Protein AF-Q8IXQ4-3-F1 (afdb_monomer_lite)

Sequence (170 aa):
MKEKLTKGDDDSSKPIVRESWMTELPPEMKDFGLGPRTFKRRADDTSGDRSIWTDTPADRERKAKETQEARKSSSKKDEEHILSGRDKRLAEQVSSYNESKRSESLMDIHHKKLKSKAAEDKNKPQERIPFDRDKDLKVNRFDEAQKKALIKKSRELNTRFSHGKGNMFL

Secondary structure (DSSP, 8-state):
---SS------TTS--PPPHHHHS--GGGTT--SS--PPPSS--TTS--GGGGT--HHHHHHHHHHHHHHHHHHTT--------HHHHHHHHHHHHHHHHHSPPPHHHHHHHHHHHHHHHHHTS----PPP-HHHHS-TTPPPHHHHHHHHHHHHTHHHHTS--TT----

Structure (mmCIF, N/CA/C/O backbone):
data_AF-Q8IXQ4-3-F1
#
_entry.id   AF-Q8IXQ4-3-F1
#
loop_
_atom_site.group_P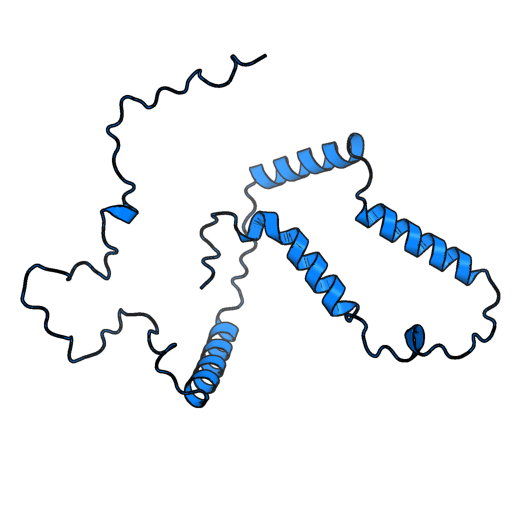DB
_atom_site.id
_atom_site.type_symbol
_atom_site.label_atom_id
_atom_site.label_alt_id
_atom_site.label_comp_id
_atom_site.label_asym_id
_atom_site.label_entity_id
_atom_site.label_seq_id
_atom_site.pdbx_PDB_ins_code
_atom_site.Cartn_x
_atom_site.Cartn_y
_atom_site.Cartn_z
_atom_site.occupancy
_atom_site.B_iso_or_equiv
_atom_site.auth_seq_id
_atom_site.auth_comp_id
_atom_site.auth_asym_id
_atom_site.auth_atom_id
_atom_site.pdbx_PDB_model_num
ATOM 1 N N . MET A 1 1 ? 14.144 -4.522 35.975 1.00 48.09 1 MET A N 1
ATOM 2 C CA . MET A 1 1 ? 12.809 -3.989 35.620 1.00 48.09 1 MET A CA 1
ATOM 3 C C . MET A 1 1 ? 11.971 -5.120 35.021 1.00 48.09 1 MET A C 1
ATOM 5 O O . MET A 1 1 ? 12.116 -5.390 33.839 1.00 48.09 1 MET A O 1
ATOM 9 N N . LYS A 1 2 ? 11.195 -5.865 35.820 1.00 54.06 2 LYS A N 1
ATOM 10 C CA . LYS A 1 2 ? 10.474 -7.069 35.343 1.00 54.06 2 LYS A CA 1
ATOM 11 C C . LYS A 1 2 ? 9.071 -7.242 35.950 1.00 54.06 2 LYS A C 1
ATOM 13 O O . LYS A 1 2 ? 8.531 -8.334 35.907 1.00 54.06 2 LYS A O 1
ATOM 18 N N . GLU A 1 3 ? 8.471 -6.179 36.493 1.00 55.91 3 GLU A N 1
ATOM 19 C CA . GLU A 1 3 ? 7.250 -6.296 37.317 1.00 55.91 3 GLU A CA 1
ATOM 20 C C . GLU A 1 3 ? 6.067 -5.420 36.873 1.00 55.91 3 GLU A C 1
ATOM 22 O O . GLU A 1 3 ? 5.281 -4.958 37.696 1.00 55.91 3 GLU A O 1
ATOM 27 N N . LYS A 1 4 ? 5.897 -5.175 35.568 1.00 55.53 4 LYS A N 1
ATOM 28 C CA . LYS A 1 4 ? 4.716 -4.447 35.054 1.00 55.53 4 LYS A CA 1
ATOM 29 C C . LYS A 1 4 ? 3.970 -5.181 33.934 1.00 55.53 4 LYS A C 1
ATOM 31 O O . LYS A 1 4 ? 3.467 -4.538 33.023 1.00 55.53 4 LYS A O 1
ATOM 36 N N . LEU A 1 5 ? 3.895 -6.513 33.987 1.00 58.31 5 LEU A N 1
ATOM 37 C CA . LEU A 1 5 ? 3.140 -7.303 33.000 1.00 58.31 5 LEU A CA 1
ATOM 38 C C . LEU A 1 5 ? 2.277 -8.421 33.608 1.00 58.31 5 LEU A C 1
ATOM 40 O O . LEU A 1 5 ? 2.045 -9.426 32.959 1.00 58.31 5 LEU A O 1
ATOM 44 N N . THR A 1 6 ? 1.775 -8.277 34.836 1.00 57.72 6 THR A N 1
ATOM 45 C CA . THR A 1 6 ? 0.794 -9.237 35.393 1.00 57.72 6 THR A CA 1
ATOM 46 C C . THR A 1 6 ? -0.167 -8.567 36.382 1.00 57.72 6 THR A C 1
ATOM 48 O O . THR A 1 6 ? -0.284 -8.988 37.528 1.00 57.72 6 THR A O 1
ATOM 51 N N . LYS A 1 7 ? -0.809 -7.468 35.980 1.00 45.56 7 LYS A N 1
ATOM 52 C CA . LYS A 1 7 ? -1.980 -6.874 36.656 1.00 45.56 7 LYS A CA 1
ATOM 53 C C . LYS A 1 7 ? -2.758 -6.161 35.551 1.00 45.56 7 LYS A C 1
ATOM 55 O O . LYS A 1 7 ? -2.215 -5.229 34.977 1.00 45.56 7 LYS A O 1
ATOM 60 N N . GLY A 1 8 ? -3.935 -6.550 35.105 1.00 43.34 8 GLY A N 1
ATOM 61 C CA . GLY A 1 8 ? -4.968 -7.416 35.640 1.00 43.34 8 GLY A CA 1
ATOM 62 C C . GLY A 1 8 ? -6.231 -6.825 35.032 1.00 43.34 8 GLY A C 1
ATOM 63 O O . GLY A 1 8 ? -6.574 -5.699 35.374 1.00 43.34 8 GLY A O 1
ATOM 64 N N . ASP A 1 9 ? -6.832 -7.519 34.074 1.00 48.97 9 ASP A N 1
ATOM 65 C CA . ASP A 1 9 ? -8.239 -7.305 33.768 1.00 48.97 9 ASP A CA 1
ATOM 66 C C . ASP A 1 9 ? -8.905 -8.660 33.960 1.00 48.97 9 ASP A C 1
ATOM 68 O O . ASP A 1 9 ? -8.564 -9.670 33.341 1.00 48.97 9 ASP A O 1
ATOM 72 N N . ASP A 1 10 ? -9.709 -8.667 35.004 1.00 48.34 10 ASP A N 1
ATOM 73 C CA . ASP A 1 10 ? -10.175 -9.799 35.771 1.00 48.34 10 ASP A CA 1
ATOM 74 C C . ASP A 1 10 ? -11.455 -10.350 35.136 1.00 48.34 10 ASP A C 1
ATOM 76 O O . ASP A 1 10 ? -12.542 -10.241 35.693 1.00 48.34 10 ASP A O 1
ATOM 80 N N . ASP A 1 11 ? -11.345 -10.929 33.935 1.00 56.25 11 ASP A N 1
ATOM 81 C CA . ASP A 1 11 ? -12.462 -11.659 33.305 1.00 56.25 11 ASP A CA 1
ATOM 82 C C . ASP A 1 11 ? -12.472 -13.147 33.720 1.00 56.25 11 ASP A C 1
ATOM 84 O O . ASP A 1 11 ? -12.929 -14.029 32.994 1.00 56.25 11 ASP A O 1
ATOM 88 N N . SER A 1 12 ? -11.946 -13.434 34.920 1.00 55.47 12 SER A N 1
ATOM 89 C CA . SER A 1 12 ? -11.790 -14.775 35.500 1.00 55.47 12 SER A CA 1
ATOM 90 C C . SER A 1 12 ? -13.104 -15.409 35.983 1.00 55.47 12 SER A C 1
ATOM 92 O O . SER A 1 12 ? -13.124 -16.583 36.352 1.00 55.47 12 SER A O 1
ATOM 94 N N . SER A 1 13 ? -14.219 -14.668 35.960 1.00 59.91 13 SER A N 1
ATOM 95 C CA . SER A 1 13 ? -15.532 -15.159 36.411 1.00 59.91 13 SER A CA 1
ATOM 96 C C . SER A 1 13 ? -16.385 -15.790 35.308 1.00 59.91 13 SER A C 1
ATOM 98 O O . SER A 1 13 ? -17.423 -16.388 35.600 1.00 59.91 13 SER A O 1
ATOM 100 N N . LYS A 1 14 ? -15.963 -15.709 34.042 1.00 65.62 14 LYS A N 1
ATOM 101 C CA . LYS A 1 14 ? -16.644 -16.405 32.949 1.00 65.62 14 LYS A CA 1
ATOM 102 C C . LYS A 1 14 ? -16.011 -17.787 32.803 1.00 65.62 14 LYS A C 1
ATOM 104 O O . LYS A 1 14 ? -14.791 -17.865 32.645 1.00 65.62 14 LYS A O 1
ATOM 109 N N . PRO A 1 15 ? -16.785 -18.889 32.848 1.00 72.81 15 PRO A N 1
ATOM 110 C CA . PRO A 1 15 ? -16.233 -20.188 32.490 1.00 72.81 15 PRO A CA 1
ATOM 111 C C . PRO A 1 15 ? -15.565 -20.075 31.116 1.00 72.81 15 PRO A C 1
ATOM 113 O O . PRO A 1 15 ? -16.027 -19.306 30.272 1.00 72.81 15 PRO A O 1
ATOM 116 N N . ILE A 1 16 ? -14.476 -20.818 30.902 1.00 77.88 16 ILE A N 1
ATOM 117 C CA . ILE A 1 16 ? -13.778 -20.895 29.612 1.00 77.88 16 ILE A CA 1
ATOM 118 C C . ILE A 1 16 ? -14.743 -21.547 28.613 1.00 77.88 16 ILE A C 1
ATOM 120 O O . ILE A 1 16 ? -14.749 -22.760 28.403 1.00 77.88 16 ILE A O 1
ATOM 124 N N . VAL A 1 17 ? -15.636 -20.738 28.056 1.00 82.88 17 VAL A N 1
ATOM 125 C CA . VAL A 1 17 ? -16.586 -21.125 27.026 1.00 82.88 17 VAL A CA 1
ATOM 126 C C . VAL A 1 17 ? -15.852 -20.973 25.710 1.00 82.88 17 VAL A C 1
ATOM 128 O O . VAL A 1 17 ? -15.296 -19.918 25.405 1.00 82.88 17 VAL A O 1
ATOM 131 N N . ARG A 1 18 ? -15.808 -22.063 24.945 1.00 87.31 18 ARG A N 1
ATOM 132 C CA . ARG A 1 18 ? -15.264 -22.023 23.591 1.00 87.31 18 ARG A CA 1
ATOM 133 C C . ARG A 1 18 ? -16.118 -21.097 22.743 1.00 87.31 18 ARG A C 1
ATOM 135 O O . ARG A 1 18 ? -17.336 -21.055 22.897 1.00 87.31 18 ARG A O 1
ATOM 142 N N . GLU A 1 19 ? -15.463 -20.366 21.855 1.00 87.69 19 GLU A N 1
ATOM 143 C CA . GLU A 1 19 ? -16.145 -19.484 20.920 1.00 87.69 19 GLU A CA 1
ATOM 144 C C . GLU A 1 19 ? -17.199 -20.272 20.126 1.00 87.69 19 GLU A C 1
ATOM 146 O O . GLU A 1 19 ? -16.974 -21.429 19.760 1.00 87.69 19 GLU A O 1
ATOM 151 N N . SER A 1 20 ? -18.352 -19.652 19.863 1.00 86.56 20 SER A N 1
ATOM 152 C CA . SER A 1 20 ? -19.505 -20.325 19.250 1.00 86.56 20 SER A CA 1
ATOM 153 C C . SER A 1 20 ? -19.191 -20.944 17.890 1.00 86.56 20 SER A C 1
ATOM 155 O O . SER A 1 20 ? -19.754 -21.975 17.557 1.00 86.56 20 SER A O 1
ATOM 157 N N . TRP A 1 21 ? -18.239 -20.404 17.125 1.00 88.88 21 TRP A N 1
ATOM 158 C CA . TRP A 1 21 ? -17.816 -20.997 15.849 1.00 88.88 21 TRP A CA 1
ATOM 159 C C . TRP A 1 21 ? -17.118 -22.359 15.999 1.00 88.88 21 TRP A C 1
ATOM 161 O O . TRP A 1 21 ? -17.004 -23.098 15.024 1.00 88.88 21 TRP A O 1
ATOM 171 N N . MET A 1 22 ? -16.633 -22.688 17.200 1.00 86.75 22 MET A N 1
ATOM 172 C CA . MET A 1 22 ? -15.988 -23.967 17.500 1.00 86.75 22 MET A CA 1
ATOM 173 C C . MET A 1 22 ? -16.996 -25.036 17.938 1.00 86.75 22 MET A C 1
ATOM 175 O O . MET A 1 22 ? -16.712 -26.227 17.826 1.00 86.75 22 MET A O 1
ATOM 179 N N . THR A 1 23 ? -18.151 -24.633 18.466 1.00 84.88 23 THR A N 1
ATOM 180 C CA . THR A 1 23 ? -19.149 -25.543 19.048 1.00 84.88 23 THR A CA 1
ATOM 181 C C . THR A 1 23 ? -20.433 -25.624 18.231 1.00 84.88 23 THR A C 1
ATOM 183 O O . THR A 1 23 ? -21.037 -26.692 18.149 1.00 84.88 23 THR A O 1
ATOM 186 N N . GLU A 1 24 ? -20.851 -24.526 17.608 1.00 83.06 24 GLU A N 1
ATOM 187 C CA . GLU A 1 24 ? -22.047 -24.442 16.782 1.00 83.06 24 GLU A CA 1
ATOM 188 C C . GLU A 1 24 ? -21.677 -24.647 15.313 1.00 83.06 24 GLU A C 1
ATOM 190 O O . GLU A 1 24 ? -20.982 -23.838 14.696 1.00 83.06 24 GLU A O 1
ATOM 195 N N . LEU A 1 25 ? -22.159 -25.751 14.736 1.00 80.38 25 LEU A N 1
ATOM 196 C CA . LEU A 1 25 ? -22.030 -25.979 13.302 1.00 80.38 25 LEU A CA 1
ATOM 197 C C . LEU A 1 25 ? -22.807 -24.899 12.532 1.00 80.38 25 LEU A C 1
ATOM 199 O O . LEU A 1 25 ? -23.919 -24.538 12.941 1.00 80.38 25 LEU A O 1
ATOM 203 N N . PRO A 1 26 ? -22.285 -24.442 11.379 1.00 78.69 26 PRO A N 1
ATOM 204 C CA . PRO A 1 26 ? -23.039 -23.599 10.466 1.00 78.69 26 PRO A CA 1
ATOM 205 C C . PRO A 1 26 ? -24.421 -24.202 10.157 1.00 78.69 26 PRO A C 1
ATOM 207 O O . PRO A 1 26 ? -24.533 -25.427 10.043 1.00 78.69 26 PRO A O 1
ATOM 210 N N . PRO A 1 27 ? -25.473 -23.378 9.972 1.00 75.38 27 PRO A N 1
ATOM 211 C CA . PRO A 1 27 ? -26.829 -23.858 9.690 1.00 75.38 27 PRO A CA 1
ATOM 212 C C . PRO A 1 27 ? -26.906 -24.833 8.508 1.00 75.38 27 PRO A C 1
ATOM 214 O O . PRO A 1 27 ? -27.700 -25.768 8.537 1.00 75.38 27 PRO A O 1
ATOM 217 N N . GLU A 1 28 ? -26.033 -24.658 7.513 1.00 73.81 28 GLU A N 1
ATOM 218 C CA . GLU A 1 28 ? -25.908 -25.519 6.327 1.00 73.81 28 GLU A CA 1
ATOM 219 C C . GLU A 1 28 ? -25.511 -26.969 6.653 1.00 73.81 28 GLU A C 1
ATOM 221 O O . GLU A 1 28 ? -25.721 -27.876 5.853 1.00 73.81 28 GLU A O 1
ATOM 226 N N . MET A 1 29 ? -24.928 -27.201 7.829 1.00 69.88 29 MET A N 1
ATOM 227 C CA . MET A 1 29 ? -24.359 -28.478 8.258 1.00 69.88 29 MET A CA 1
ATOM 228 C C . MET A 1 29 ? -25.167 -29.117 9.399 1.00 69.88 29 MET A C 1
ATOM 230 O O . MET A 1 29 ? -24.691 -30.021 10.072 1.00 69.88 29 MET A O 1
ATOM 234 N N . LYS A 1 30 ? -26.402 -28.689 9.665 1.00 68.94 30 LYS A N 1
ATOM 235 C CA . LYS A 1 30 ? -27.159 -29.213 10.818 1.00 68.94 30 LYS A CA 1
ATOM 236 C C . LYS A 1 30 ? -27.604 -30.678 10.663 1.00 68.94 30 LYS A C 1
ATOM 238 O O . LYS A 1 30 ? -27.851 -31.345 11.664 1.00 68.94 30 LYS A O 1
ATOM 243 N N . ASP A 1 31 ? -27.594 -31.206 9.438 1.00 69.50 31 ASP A N 1
ATOM 244 C CA . ASP A 1 31 ? -28.018 -32.576 9.109 1.00 69.50 31 ASP A CA 1
ATOM 245 C C . ASP A 1 31 ? -26.954 -33.668 9.382 1.00 69.50 31 ASP A C 1
ATOM 247 O O . ASP A 1 31 ? -27.123 -34.812 8.960 1.00 69.50 31 ASP A O 1
ATOM 251 N N . PHE A 1 32 ? -25.862 -33.381 10.108 1.00 68.69 32 PHE A N 1
ATOM 252 C CA . PHE A 1 32 ? -24.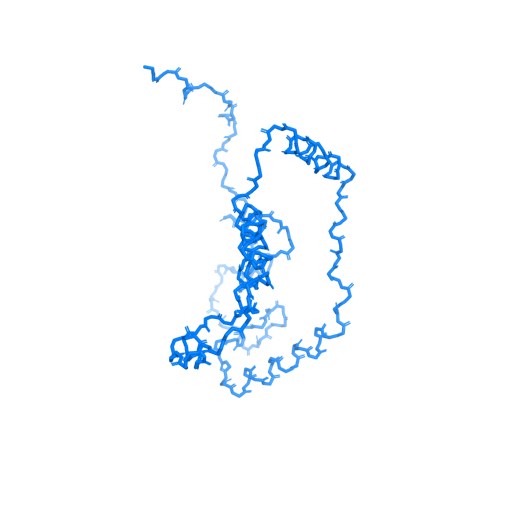840 -34.377 10.507 1.00 68.69 32 PHE A CA 1
ATOM 253 C C . PHE A 1 32 ? -25.304 -35.367 11.607 1.00 68.69 32 PHE A C 1
ATOM 255 O O . PHE A 1 32 ? -24.500 -35.830 12.414 1.00 68.69 32 PHE A O 1
ATOM 262 N N . GLY A 1 33 ? -26.596 -35.702 11.667 1.00 68.00 33 GLY A N 1
ATOM 263 C CA . GLY A 1 33 ? -27.173 -36.561 12.706 1.00 68.00 33 GLY A CA 1
ATOM 264 C C . GLY A 1 33 ? -26.553 -37.967 12.794 1.00 68.00 33 GLY A C 1
ATOM 265 O O . GLY A 1 33 ? -26.016 -38.494 11.823 1.00 68.00 33 GLY A O 1
ATOM 266 N N . LEU A 1 34 ? -26.693 -38.597 13.968 1.00 69.50 34 LEU A N 1
ATOM 267 C CA . LEU A 1 34 ? -26.197 -39.938 14.353 1.00 69.50 34 LEU A CA 1
ATOM 268 C 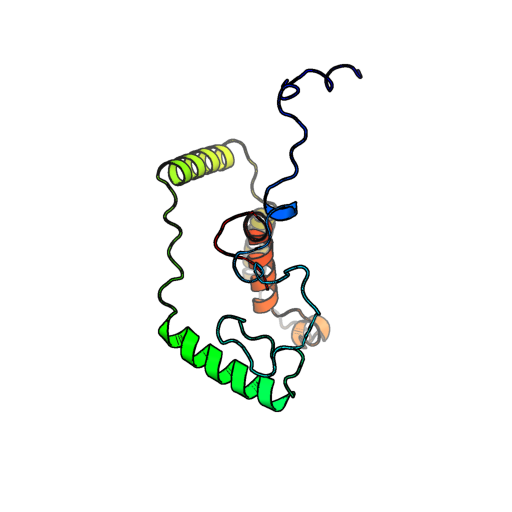C . LEU A 1 34 ? -26.854 -41.125 13.595 1.00 69.50 34 LEU A C 1
ATOM 270 O O . LEU A 1 34 ? -26.873 -42.250 14.091 1.00 69.50 34 LEU A O 1
ATOM 274 N N . GLY A 1 35 ? -27.412 -40.892 12.406 1.00 75.88 35 GLY A N 1
ATOM 275 C CA . GLY A 1 35 ? -27.939 -41.931 11.518 1.00 75.88 35 GLY A CA 1
ATOM 276 C C . GLY A 1 35 ? -26.864 -42.495 10.576 1.00 75.88 35 GLY A C 1
ATOM 277 O O . GLY A 1 35 ? -25.797 -41.897 10.420 1.00 75.88 35 GLY A O 1
ATOM 278 N N . PRO A 1 36 ? -27.109 -43.646 9.922 1.00 76.25 36 PRO A N 1
ATOM 279 C CA . PRO A 1 36 ? -26.169 -44.214 8.963 1.00 76.25 36 PRO A CA 1
ATOM 280 C C . PRO A 1 36 ? -25.858 -43.207 7.847 1.00 76.25 36 PRO A C 1
ATOM 282 O O . PRO A 1 36 ? -26.749 -42.716 7.155 1.00 76.25 36 PRO A O 1
ATOM 285 N N . ARG A 1 37 ? -24.565 -42.904 7.677 1.00 75.38 37 ARG A N 1
ATOM 286 C CA . ARG A 1 37 ? -24.036 -41.990 6.657 1.00 75.38 37 ARG A CA 1
ATOM 287 C C . ARG A 1 37 ? -24.294 -42.551 5.256 1.00 75.38 37 ARG A C 1
ATOM 289 O O . ARG A 1 37 ? -23.474 -43.286 4.712 1.00 75.38 37 ARG A O 1
ATOM 296 N N . THR A 1 38 ? -25.414 -42.185 4.646 1.00 78.62 38 THR A N 1
ATOM 297 C CA . THR A 1 38 ? -25.643 -42.394 3.212 1.00 78.62 38 THR A CA 1
ATOM 298 C C . THR A 1 38 ? -25.218 -41.152 2.440 1.00 78.62 38 THR A C 1
ATOM 300 O O . THR A 1 38 ? -25.527 -40.031 2.845 1.00 78.62 38 THR A O 1
ATOM 303 N N . PHE A 1 39 ? -24.524 -41.327 1.317 1.00 79.69 39 PHE A N 1
ATOM 304 C CA . PHE A 1 39 ? -24.248 -40.221 0.402 1.00 79.69 39 PHE A CA 1
ATOM 305 C C . PHE A 1 39 ? -25.568 -39.658 -0.152 1.00 79.69 39 PHE A C 1
ATOM 307 O O . PHE A 1 39 ? -26.488 -40.409 -0.483 1.00 79.69 39 PHE A O 1
ATOM 314 N N . LYS A 1 40 ? -25.675 -38.329 -0.272 1.00 73.69 40 LYS A N 1
ATOM 315 C CA . LYS A 1 40 ? -26.804 -37.707 -0.973 1.00 73.69 40 LYS A CA 1
ATOM 316 C C . LYS A 1 40 ? -26.681 -38.047 -2.465 1.00 73.69 40 LYS A C 1
ATOM 318 O O . LYS A 1 40 ? -25.664 -37.754 -3.083 1.00 73.69 40 LYS A O 1
ATOM 323 N N . ARG A 1 41 ? -27.705 -38.676 -3.058 1.00 76.50 41 ARG A N 1
ATOM 324 C CA . ARG A 1 41 ? -27.716 -39.035 -4.496 1.00 76.50 41 ARG A CA 1
ATOM 325 C C . ARG A 1 41 ? -27.938 -37.824 -5.418 1.00 76.50 41 ARG A C 1
ATOM 327 O O . ARG A 1 41 ? -27.706 -37.922 -6.616 1.00 76.50 41 ARG A O 1
ATOM 334 N N . ARG A 1 42 ? -28.423 -36.702 -4.880 1.00 76.44 42 ARG A N 1
ATOM 335 C CA . ARG A 1 42 ? -28.656 -35.450 -5.613 1.00 76.44 42 ARG A CA 1
ATOM 336 C C . ARG A 1 42 ? -27.838 -34.336 -4.965 1.00 76.44 42 ARG A C 1
ATOM 338 O O . ARG A 1 42 ? -27.750 -34.306 -3.739 1.00 76.44 42 ARG A O 1
ATOM 345 N N . ALA A 1 43 ? -27.264 -33.462 -5.789 1.00 67.56 43 ALA A N 1
ATOM 346 C CA . ALA A 1 43 ? -26.660 -32.219 -5.327 1.00 67.56 43 ALA A CA 1
ATOM 347 C C . ALA A 1 43 ? -27.755 -31.327 -4.723 1.00 67.56 43 ALA A C 1
ATOM 349 O O . ALA A 1 43 ? -28.855 -31.249 -5.269 1.00 67.56 43 ALA A O 1
ATOM 350 N N . ASP A 1 44 ? -27.482 -30.727 -3.570 1.00 67.88 44 ASP A N 1
ATOM 351 C CA . ASP A 1 44 ? -28.319 -29.700 -2.966 1.00 67.88 44 ASP A CA 1
ATOM 352 C C . ASP A 1 44 ? -27.877 -28.315 -3.455 1.00 67.88 44 ASP A C 1
ATOM 354 O O . ASP A 1 44 ? -26.707 -27.961 -3.353 1.00 67.88 44 ASP A O 1
ATOM 358 N N . ASP A 1 45 ? -28.822 -27.511 -3.950 1.00 67.25 45 ASP A N 1
ATOM 359 C CA . ASP A 1 45 ? -28.555 -26.153 -4.459 1.00 67.25 45 ASP A CA 1
ATOM 360 C C . ASP A 1 45 ? -28.074 -25.179 -3.365 1.00 67.25 45 ASP A C 1
ATOM 362 O O . ASP A 1 45 ? -27.573 -24.096 -3.657 1.00 67.25 45 ASP A O 1
ATOM 366 N N . THR A 1 46 ? -28.217 -25.551 -2.088 1.00 65.25 46 THR A N 1
ATOM 367 C CA . THR A 1 46 ? -27.724 -24.772 -0.940 1.00 65.25 46 THR A CA 1
ATOM 368 C C . THR A 1 46 ? -26.210 -24.850 -0.791 1.00 65.25 46 THR A C 1
ATOM 370 O O . THR A 1 46 ? -25.601 -24.024 -0.117 1.00 65.25 46 THR A O 1
ATOM 373 N N . SER A 1 47 ? -25.593 -25.857 -1.398 1.00 64.44 47 SER A N 1
ATOM 374 C CA . SER A 1 47 ? -24.154 -26.009 -1.445 1.00 64.44 47 SER A CA 1
ATOM 375 C C . SER A 1 47 ? -23.606 -25.097 -2.534 1.00 64.44 47 SER A C 1
ATOM 377 O O . SER A 1 47 ? -23.764 -25.399 -3.713 1.00 64.44 47 SER A O 1
ATOM 379 N N . GLY A 1 48 ? -22.948 -23.996 -2.156 1.00 71.38 48 GLY A N 1
ATOM 380 C CA . GLY A 1 48 ? -22.229 -23.141 -3.109 1.00 71.38 48 GLY A CA 1
ATOM 381 C C . GLY A 1 48 ? -21.280 -23.930 -4.029 1.00 71.38 48 GLY A C 1
ATOM 382 O O . GLY A 1 48 ? -21.012 -25.105 -3.786 1.00 71.38 48 GLY A O 1
ATOM 383 N N . ASP A 1 49 ? -20.774 -23.288 -5.088 1.00 68.38 49 ASP A N 1
ATOM 384 C CA . ASP A 1 49 ? -20.065 -23.936 -6.210 1.00 68.38 49 ASP A CA 1
ATOM 385 C C . ASP A 1 49 ? -18.858 -24.787 -5.747 1.00 68.38 49 ASP A C 1
ATOM 387 O O . ASP A 1 49 ? -17.728 -24.318 -5.627 1.00 68.38 49 ASP A O 1
ATOM 391 N N . ARG A 1 50 ? -19.102 -26.068 -5.448 1.00 67.94 50 ARG A N 1
ATOM 392 C CA . ARG A 1 50 ? -18.091 -27.058 -5.034 1.00 67.94 50 ARG A CA 1
ATOM 393 C C . ARG A 1 50 ? -17.341 -27.644 -6.232 1.00 67.94 50 ARG A C 1
ATOM 395 O O . ARG A 1 50 ? -16.400 -28.411 -6.035 1.00 67.94 50 ARG A O 1
ATOM 402 N N . SER A 1 51 ? -17.735 -27.282 -7.458 1.00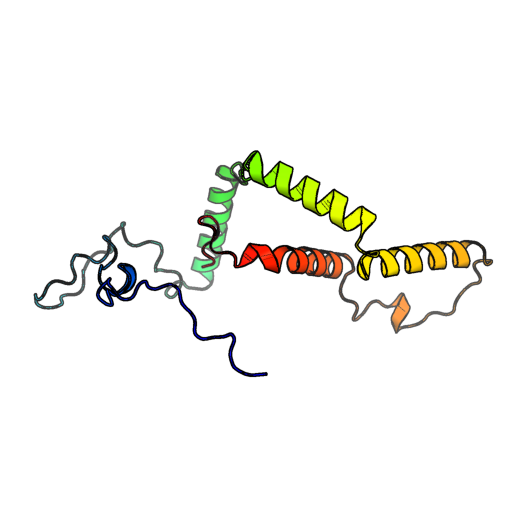 72.88 51 SER A N 1
ATOM 403 C CA . SER A 1 51 ? -17.161 -27.830 -8.690 1.00 72.88 51 SER A CA 1
ATOM 404 C C . SER A 1 51 ? -15.730 -27.371 -8.951 1.00 72.88 51 SER A C 1
ATOM 406 O O . SER A 1 51 ? -15.052 -27.976 -9.768 1.00 72.88 51 SER A O 1
ATOM 408 N N . ILE A 1 52 ? -15.227 -26.368 -8.221 1.00 79.25 52 ILE A N 1
ATOM 409 C CA . ILE A 1 52 ? -13.911 -25.742 -8.446 1.00 79.25 52 ILE A CA 1
ATOM 410 C C . ILE A 1 52 ? -12.776 -26.775 -8.551 1.00 79.25 52 ILE A C 1
ATOM 412 O O . ILE A 1 52 ? -11.821 -26.568 -9.300 1.00 79.25 52 ILE A O 1
ATOM 416 N N . TRP A 1 53 ? -12.863 -27.875 -7.794 1.00 82.31 53 TRP A N 1
ATOM 417 C CA . TRP A 1 53 ? -11.859 -28.942 -7.814 1.00 82.31 53 TRP A CA 1
ATOM 418 C C . TRP A 1 53 ? -12.158 -30.079 -8.806 1.00 82.31 53 TRP A C 1
ATOM 420 O O . TRP A 1 53 ? -11.239 -30.771 -9.234 1.00 82.31 53 TRP A O 1
ATOM 430 N N . THR A 1 54 ? -13.419 -30.290 -9.181 1.00 82.00 54 THR A N 1
ATOM 431 C CA . THR A 1 54 ? -13.816 -31.307 -10.172 1.00 82.00 54 THR A CA 1
ATOM 432 C C . THR A 1 54 ? -13.872 -30.765 -11.598 1.00 82.00 54 THR A C 1
ATOM 434 O O . THR A 1 54 ? -14.037 -31.543 -12.534 1.00 82.00 54 THR A O 1
ATOM 437 N N . ASP A 1 55 ? -13.775 -29.448 -11.764 1.00 82.50 55 ASP A N 1
ATOM 438 C CA . ASP A 1 55 ? -13.886 -28.783 -13.054 1.00 82.50 55 ASP A CA 1
ATOM 439 C C . ASP A 1 55 ? -12.665 -29.071 -13.921 1.00 82.50 55 ASP A C 1
ATOM 441 O O . ASP A 1 55 ? -11.506 -28.926 -13.512 1.00 82.50 55 ASP A O 1
ATOM 445 N N . THR A 1 56 ? -12.935 -29.437 -15.171 1.00 83.12 56 THR A N 1
ATOM 446 C CA . THR A 1 56 ? -11.888 -29.524 -16.182 1.00 83.12 56 THR A CA 1
ATOM 447 C C . THR A 1 56 ? -11.357 -28.119 -16.505 1.00 83.12 56 THR A C 1
ATOM 449 O O . THR A 1 56 ? -12.043 -27.116 -16.278 1.00 83.12 56 THR A O 1
ATOM 452 N N . PRO A 1 57 ? -10.145 -27.985 -17.076 1.00 86.12 57 PRO A N 1
ATOM 453 C CA . PRO A 1 57 ? -9.630 -26.678 -17.488 1.00 86.12 57 PRO A CA 1
ATOM 454 C C . PRO A 1 57 ? -10.584 -25.897 -18.414 1.00 86.12 57 PRO A C 1
ATOM 456 O O . PRO A 1 57 ? -10.669 -24.676 -18.302 1.00 86.12 57 PRO A O 1
ATOM 459 N N . ALA A 1 58 ? -11.342 -26.595 -19.269 1.00 86.25 58 ALA A N 1
ATOM 460 C CA . ALA A 1 58 ? -12.353 -25.992 -20.140 1.00 86.25 58 ALA A CA 1
ATOM 461 C C . ALA A 1 58 ? -13.585 -25.492 -19.359 1.00 86.25 58 ALA A C 1
ATOM 463 O O . ALA A 1 58 ? -14.084 -24.395 -19.622 1.00 86.25 58 ALA A O 1
ATOM 464 N N . ASP A 1 59 ? -14.044 -26.246 -18.354 1.00 87.62 59 ASP A N 1
ATOM 465 C CA . ASP A 1 59 ? -15.144 -25.820 -17.477 1.00 87.62 59 ASP A CA 1
ATOM 466 C C . ASP A 1 59 ? -14.769 -24.572 -16.677 1.00 87.62 59 ASP A C 1
ATOM 468 O O . ASP A 1 59 ? -15.573 -23.645 -16.544 1.00 87.62 59 ASP A O 1
ATOM 472 N N . ARG A 1 60 ? -13.515 -24.504 -16.216 1.00 85.12 60 ARG A N 1
ATOM 473 C CA . ARG A 1 60 ? -12.987 -23.358 -15.471 1.00 85.12 60 ARG A CA 1
ATOM 474 C C . ARG A 1 60 ? -12.999 -22.075 -16.298 1.00 85.12 60 ARG A C 1
ATOM 476 O O . ARG A 1 60 ? -13.360 -21.021 -15.772 1.00 85.12 60 ARG A O 1
ATOM 483 N N . GLU A 1 61 ? -12.627 -22.144 -17.576 1.00 85.50 61 GLU A N 1
ATOM 484 C CA . GLU A 1 61 ? -12.680 -20.987 -18.478 1.00 85.50 61 GLU A CA 1
ATOM 485 C C . GLU A 1 61 ? -14.125 -20.534 -18.720 1.00 85.50 61 GLU A C 1
ATOM 487 O O . GLU A 1 61 ? -14.433 -19.346 -18.582 1.00 85.50 61 GLU A O 1
ATOM 492 N N . ARG A 1 62 ? -15.038 -21.477 -18.979 1.00 87.31 62 ARG A N 1
ATOM 493 C CA . ARG A 1 62 ? -16.469 -21.193 -19.169 1.00 87.31 62 ARG A CA 1
ATOM 494 C C . ARG A 1 62 ? -17.094 -20.528 -17.935 1.00 87.31 62 ARG A C 1
ATOM 496 O O . ARG A 1 62 ? -17.777 -19.513 -18.063 1.00 87.31 62 ARG A O 1
ATOM 503 N N . LYS A 1 63 ? -16.825 -21.051 -16.737 1.00 84.56 63 LYS A N 1
ATOM 504 C CA . LYS A 1 63 ? -17.303 -20.495 -15.457 1.00 84.56 63 LYS A CA 1
ATOM 505 C C . LYS A 1 63 ? -16.696 -19.121 -15.157 1.00 84.56 63 LYS A C 1
ATOM 507 O O . LYS A 1 63 ? -17.390 -18.218 -14.688 1.00 84.56 63 LYS A O 1
ATOM 512 N N . ALA A 1 64 ? -15.411 -18.915 -15.448 1.00 83.44 64 ALA A N 1
ATOM 513 C CA . ALA A 1 64 ? -14.771 -17.607 -15.290 1.00 83.44 64 ALA A CA 1
ATOM 514 C C . ALA A 1 64 ? -15.414 -16.549 -16.203 1.00 83.44 64 ALA A C 1
ATOM 516 O O . ALA A 1 64 ? -15.658 -15.418 -15.783 1.00 83.44 64 ALA A O 1
ATOM 517 N N . LYS A 1 65 ? -15.736 -16.933 -17.438 1.00 83.19 65 LYS A N 1
ATOM 518 C CA . LYS A 1 65 ? -16.455 -16.103 -18.407 1.00 83.19 65 LYS A CA 1
ATOM 519 C C . LYS A 1 65 ? -17.855 -15.714 -17.918 1.00 83.19 65 LYS A C 1
ATOM 521 O O . LYS A 1 65 ? -18.174 -14.526 -17.900 1.00 83.19 65 LYS A O 1
ATOM 526 N N . GLU A 1 66 ? -18.628 -16.683 -17.441 1.00 85.06 66 GLU A N 1
ATOM 527 C CA . GLU A 1 66 ? -19.978 -16.489 -16.893 1.00 85.06 66 GLU A CA 1
ATOM 528 C C . GLU A 1 66 ? -19.977 -15.595 -15.640 1.00 85.06 66 GLU A C 1
ATOM 530 O O . GLU A 1 66 ? -20.732 -14.627 -15.546 1.00 85.06 66 GLU A O 1
ATOM 535 N N . THR A 1 67 ? -19.067 -15.842 -14.691 1.00 78.00 67 THR A N 1
ATOM 536 C CA . THR A 1 67 ? -18.959 -15.020 -13.473 1.00 78.00 67 THR A CA 1
ATOM 537 C C . THR A 1 67 ? -18.505 -13.591 -13.758 1.00 78.00 67 THR A C 1
ATOM 539 O O . THR A 1 67 ? -18.974 -12.664 -13.097 1.00 78.00 67 THR A O 1
ATOM 542 N N . GLN A 1 68 ? -17.622 -13.364 -14.735 1.00 71.44 68 GLN A N 1
ATOM 543 C CA . GLN A 1 68 ? -17.267 -12.006 -15.158 1.00 71.44 68 GLN A CA 1
ATOM 544 C C . GLN A 1 68 ? -18.457 -11.269 -15.779 1.00 71.44 68 GLN A C 1
ATOM 546 O O . GLN A 1 68 ? -18.617 -10.071 -15.547 1.00 71.44 68 GLN A O 1
ATOM 551 N N . GLU A 1 69 ? -19.292 -11.962 -16.549 1.00 73.50 69 GLU A N 1
ATOM 552 C CA . GLU A 1 69 ? -20.505 -11.394 -17.145 1.00 73.50 69 GLU A CA 1
ATOM 553 C C . GLU A 1 69 ? -21.552 -11.066 -16.073 1.00 73.50 69 GLU A C 1
ATOM 555 O O . GLU A 1 69 ? -22.086 -9.955 -16.068 1.00 73.50 69 GLU A O 1
ATOM 560 N N . ALA A 1 70 ? -21.733 -11.938 -15.078 1.00 72.12 70 ALA A N 1
ATOM 561 C CA . ALA A 1 70 ? -22.576 -11.661 -13.917 1.00 72.12 70 ALA A CA 1
ATOM 562 C C . ALA A 1 70 ? -22.045 -10.484 -13.074 1.00 72.12 70 ALA A C 1
ATOM 564 O O . ALA A 1 70 ? -22.803 -9.583 -12.716 1.00 72.12 70 ALA A O 1
ATOM 565 N N . ARG A 1 71 ? -20.734 -10.415 -12.807 1.00 60.03 71 ARG A N 1
ATOM 566 C CA . ARG A 1 71 ? -20.122 -9.326 -12.017 1.00 60.03 71 ARG A CA 1
ATOM 567 C C . ARG A 1 71 ? -20.204 -7.963 -12.696 1.00 60.03 71 ARG A C 1
ATOM 569 O O . ARG A 1 71 ? -20.333 -6.958 -12.003 1.00 60.03 71 ARG A O 1
ATOM 576 N N . LYS A 1 72 ? -20.172 -7.909 -14.031 1.00 59.53 72 LYS A N 1
ATOM 577 C CA . LYS A 1 72 ? -20.406 -6.662 -14.781 1.00 59.53 72 LYS A CA 1
ATOM 578 C C . LYS A 1 72 ? -21.805 -6.089 -14.535 1.00 59.53 72 LYS A C 1
ATOM 580 O O . LYS A 1 72 ? -21.975 -4.880 -14.638 1.00 59.53 72 LYS A O 1
ATOM 585 N N . SER A 1 73 ? -22.785 -6.918 -14.167 1.00 56.91 73 SER A N 1
ATOM 586 C CA . SER A 1 73 ? -24.120 -6.438 -13.788 1.00 56.91 73 SER A CA 1
ATOM 587 C C . SER A 1 73 ? -24.194 -5.905 -12.348 1.00 56.91 73 SER A C 1
ATOM 589 O O . SER A 1 73 ? -25.013 -5.035 -12.062 1.00 56.91 73 SER A O 1
ATOM 591 N N . SER A 1 74 ? -23.310 -6.355 -11.446 1.00 53.97 74 SER A N 1
ATOM 592 C CA . SER A 1 74 ? -23.335 -6.002 -10.017 1.00 53.97 74 SER A CA 1
ATOM 593 C C . SER A 1 74 ? -22.262 -4.992 -9.584 1.00 53.97 74 SER A C 1
ATOM 595 O O . SER A 1 74 ? -22.177 -4.655 -8.404 1.00 53.97 74 SER A O 1
ATOM 597 N N . SER A 1 75 ? -21.435 -4.481 -10.501 1.00 50.66 75 SER A N 1
ATOM 598 C CA . SER A 1 75 ? -20.256 -3.650 -10.198 1.00 50.66 75 SER A CA 1
ATOM 599 C C . SER A 1 75 ? -20.554 -2.193 -9.795 1.00 50.66 75 SER A C 1
ATOM 601 O O . SER A 1 75 ? -19.728 -1.315 -10.021 1.00 50.66 75 SER A O 1
ATOM 603 N N . LYS A 1 76 ? -21.722 -1.904 -9.211 1.00 50.62 76 LYS A N 1
ATOM 604 C CA . LYS A 1 76 ? -22.041 -0.591 -8.609 1.00 50.62 76 LYS A CA 1
ATOM 605 C C . LYS A 1 76 ? -21.991 -0.591 -7.077 1.00 50.62 76 LYS A C 1
ATOM 607 O O . LYS A 1 76 ? -22.502 0.331 -6.458 1.00 50.62 76 LYS A O 1
ATOM 612 N N . LYS A 1 77 ? -21.380 -1.611 -6.469 1.00 45.31 77 LYS A N 1
ATOM 613 C CA . LYS A 1 77 ? -21.240 -1.737 -5.011 1.00 45.31 77 LYS A CA 1
ATOM 614 C C . LYS A 1 77 ? -19.799 -1.930 -4.542 1.00 45.31 77 LYS A C 1
ATOM 616 O O . LYS A 1 77 ? -19.562 -2.610 -3.550 1.00 45.31 77 LYS A O 1
ATOM 621 N N . ASP A 1 78 ? -18.849 -1.239 -5.169 1.00 49.78 78 ASP A N 1
ATOM 622 C CA . ASP A 1 78 ? -17.727 -0.715 -4.380 1.00 49.78 78 ASP A CA 1
ATOM 623 C C . ASP A 1 78 ? -18.295 0.458 -3.570 1.00 49.78 78 ASP A C 1
ATOM 625 O O . ASP A 1 78 ? -18.056 1.626 -3.864 1.00 49.78 78 ASP A O 1
ATOM 629 N N . GLU A 1 79 ? -19.190 0.113 -2.638 1.00 47.19 79 GLU A N 1
ATOM 630 C CA . GLU A 1 79 ? -19.795 1.020 -1.678 1.00 47.19 79 GLU A CA 1
ATOM 631 C C . GLU A 1 79 ? -18.627 1.720 -1.009 1.00 47.19 79 GLU A C 1
ATOM 633 O O . GLU A 1 79 ? -17.813 1.083 -0.331 1.00 47.19 79 GLU A O 1
ATOM 638 N N . GLU A 1 80 ? -18.517 3.018 -1.275 1.00 50.50 80 GLU A N 1
ATOM 639 C CA . GLU A 1 80 ? -17.747 3.947 -0.478 1.00 50.50 80 GLU A CA 1
ATOM 640 C C . GLU A 1 80 ? -18.086 3.618 0.965 1.00 50.50 80 GLU A C 1
ATOM 642 O O . GLU A 1 80 ? -19.173 3.944 1.437 1.00 50.50 80 GLU A O 1
ATOM 647 N N . HIS A 1 81 ? -17.213 2.852 1.623 1.00 57.59 81 HIS A N 1
ATOM 648 C CA . HIS A 1 81 ? -17.406 2.435 2.997 1.00 57.59 81 HIS A CA 1
ATOM 649 C C . HIS A 1 81 ? -17.656 3.738 3.734 1.00 57.59 81 HIS A C 1
ATOM 651 O O . HIS A 1 81 ? -16.739 4.558 3.797 1.00 57.59 81 HIS A O 1
ATOM 657 N N . ILE A 1 82 ? -18.911 3.989 4.131 1.00 60.88 82 ILE A N 1
ATOM 658 C CA . ILE A 1 82 ? -19.337 5.294 4.627 1.00 60.88 82 ILE A CA 1
ATOM 659 C C . ILE A 1 82 ? -18.526 5.483 5.894 1.00 60.88 82 ILE A C 1
ATOM 661 O O . ILE A 1 82 ? -18.858 4.922 6.937 1.00 60.88 82 ILE A O 1
ATOM 665 N N . LEU A 1 83 ? -17.388 6.170 5.766 1.00 65.44 83 LEU A N 1
ATOM 666 C CA . LEU A 1 83 ? -16.495 6.428 6.875 1.00 65.44 83 LEU A CA 1
ATOM 667 C C . LEU A 1 83 ? -17.371 7.127 7.894 1.00 65.44 83 LEU A C 1
ATOM 669 O O . LEU A 1 83 ? -17.955 8.178 7.590 1.00 65.44 83 LEU A O 1
ATOM 673 N N . SER A 1 84 ? -17.518 6.503 9.062 1.00 82.06 84 SER A N 1
ATOM 674 C CA . SER A 1 84 ? -18.325 7.069 10.130 1.00 82.06 84 SER A CA 1
ATOM 675 C C . SER A 1 84 ? -17.825 8.491 10.381 1.00 82.06 84 SER A C 1
ATOM 677 O O . SER A 1 84 ? -16.631 8.765 10.232 1.00 82.06 84 SER A O 1
ATOM 679 N N . GLY A 1 85 ? -18.698 9.426 10.768 1.00 87.31 85 GLY A N 1
ATOM 680 C CA . GLY A 1 85 ? -18.265 10.799 11.076 1.00 87.31 85 GLY A CA 1
ATOM 681 C C . GLY A 1 85 ? -17.096 10.837 12.077 1.00 87.31 85 GLY A C 1
ATOM 682 O O . GLY A 1 85 ? -16.236 11.714 12.007 1.00 87.31 85 GLY A O 1
ATOM 683 N N . ARG A 1 86 ? -17.003 9.818 12.946 1.00 89.81 86 ARG A N 1
ATOM 684 C CA . ARG A 1 86 ? -15.865 9.569 13.841 1.00 89.81 86 ARG A CA 1
ATOM 685 C C . ARG A 1 86 ? -14.554 9.286 13.097 1.00 89.81 86 ARG A C 1
ATOM 687 O O . ARG A 1 86 ? -13.528 9.842 13.481 1.00 89.81 86 ARG A O 1
ATOM 694 N N . ASP A 1 87 ? -14.576 8.443 12.070 1.00 88.31 87 ASP A N 1
ATOM 695 C CA . ASP A 1 87 ? -13.382 8.030 11.321 1.00 88.31 87 ASP A CA 1
ATOM 696 C C . ASP A 1 87 ? -12.789 9.205 10.546 1.00 88.31 87 ASP A C 1
ATOM 698 O O . ASP A 1 87 ? -11.572 9.380 10.530 1.00 88.31 87 ASP A O 1
ATOM 702 N N . LYS A 1 88 ? -13.648 10.062 9.977 1.00 90.19 88 LYS A N 1
ATOM 703 C CA . LYS A 1 88 ? -13.223 11.303 9.311 1.00 90.19 88 LYS A CA 1
ATOM 704 C C . LYS A 1 88 ? -12.498 12.235 10.285 1.00 90.19 88 LYS A C 1
ATOM 706 O O . LYS A 1 88 ? -11.369 12.634 10.021 1.00 90.19 88 LYS A O 1
ATOM 711 N N . ARG A 1 89 ? -13.088 12.477 11.462 1.00 94.25 89 ARG A N 1
ATOM 712 C CA . ARG A 1 89 ? -12.466 13.294 12.519 1.00 94.25 89 ARG A CA 1
ATOM 713 C C . ARG A 1 89 ? -11.135 12.708 13.000 1.00 94.25 89 ARG A C 1
ATOM 715 O O . ARG A 1 89 ? -10.183 13.449 13.235 1.00 94.25 89 ARG A O 1
ATOM 722 N N . LEU A 1 90 ? -11.055 11.386 13.157 1.00 93.00 90 LEU A N 1
ATOM 723 C CA . LEU A 1 90 ? -9.815 10.718 13.551 1.00 93.00 90 LEU A CA 1
ATOM 724 C C . LEU A 1 90 ? -8.738 10.858 12.467 1.00 93.00 90 LEU A C 1
ATOM 726 O O . LEU A 1 90 ? -7.589 11.148 12.791 1.00 93.00 90 LEU A O 1
ATOM 730 N N . ALA A 1 91 ? -9.101 10.696 11.193 1.00 91.38 91 ALA A N 1
ATOM 731 C CA . ALA A 1 91 ? -8.185 10.874 10.071 1.00 91.38 91 ALA A CA 1
ATOM 732 C C . ALA A 1 91 ? -7.633 12.308 10.002 1.00 91.38 91 ALA A C 1
ATOM 734 O O . ALA A 1 91 ? -6.428 12.487 9.835 1.00 91.38 91 ALA A O 1
ATOM 735 N N . GLU A 1 92 ? -8.475 13.323 10.212 1.00 94.50 92 GLU A N 1
ATOM 736 C CA . GLU A 1 92 ? -8.063 14.734 10.285 1.00 94.50 92 GLU A CA 1
ATOM 737 C C . GLU A 1 92 ? -7.111 15.002 11.464 1.00 94.50 92 GLU A C 1
ATOM 739 O O . GLU A 1 92 ? -6.068 15.646 11.309 1.00 94.50 92 GLU A O 1
ATOM 744 N N . GLN A 1 93 ? -7.415 14.454 12.646 1.00 95.06 93 GLN A N 1
ATOM 745 C CA . GLN A 1 93 ? -6.541 14.555 13.820 1.00 95.06 93 GLN A CA 1
ATOM 746 C C . GLN A 1 93 ? -5.177 13.886 13.579 1.00 95.06 93 GLN A C 1
ATOM 748 O O . GLN A 1 93 ? -4.141 14.399 14.000 1.00 95.06 93 GLN A O 1
ATOM 753 N N . VAL A 1 94 ? -5.155 12.749 12.883 1.00 93.38 94 VAL A N 1
ATOM 754 C CA . VAL A 1 94 ? -3.909 12.071 12.506 1.00 93.38 94 VAL A CA 1
ATOM 755 C C . VAL A 1 94 ? -3.146 12.863 11.439 1.00 93.38 94 VAL A C 1
ATOM 757 O O . VAL A 1 94 ? -1.923 12.954 11.537 1.00 93.38 94 VAL A O 1
ATOM 760 N N . SER A 1 95 ? -3.824 13.475 10.460 1.00 92.69 95 SER A N 1
ATOM 761 C CA . SER A 1 95 ? -3.179 14.315 9.433 1.00 92.69 95 SER A CA 1
ATOM 762 C C . SER A 1 95 ? -2.494 15.527 10.056 1.00 92.69 95 SER A C 1
ATOM 764 O O . SER A 1 95 ? -1.288 15.697 9.900 1.00 92.69 95 SER A O 1
ATOM 766 N N . SER A 1 96 ? -3.227 16.297 10.865 1.00 95.12 96 SER A N 1
ATOM 767 C CA . SER A 1 96 ? -2.694 17.468 11.580 1.00 95.12 96 SER A CA 1
ATOM 768 C C . SER A 1 96 ? -1.517 17.126 12.504 1.00 95.12 96 SER A C 1
ATOM 770 O O . SER A 1 96 ? -0.537 17.874 12.594 1.00 95.12 96 SER A O 1
ATOM 772 N N . TYR A 1 97 ? -1.559 15.966 13.167 1.00 95.12 97 TYR A N 1
ATOM 773 C CA . TYR A 1 97 ? -0.428 15.469 13.950 1.00 95.12 97 TYR A CA 1
ATOM 774 C C . TYR A 1 97 ? 0.774 15.114 13.065 1.00 95.12 97 TYR A C 1
ATOM 776 O O . TYR A 1 97 ? 1.906 15.476 13.388 1.00 95.12 97 TYR A O 1
ATOM 784 N N . ASN A 1 98 ? 0.542 14.411 11.955 1.00 92.56 98 ASN A N 1
ATOM 785 C CA . ASN A 1 98 ? 1.603 14.001 11.043 1.00 92.56 98 ASN A CA 1
ATOM 786 C C . ASN A 1 98 ? 2.294 15.207 10.398 1.00 92.56 98 ASN A C 1
ATOM 788 O O . ASN A 1 98 ? 3.514 15.224 10.333 1.00 92.56 98 ASN A O 1
ATOM 792 N N . GLU A 1 99 ? 1.551 16.229 9.987 1.00 91.56 99 GLU A N 1
ATOM 793 C CA . GLU A 1 99 ? 2.111 17.431 9.353 1.00 91.56 99 GLU A CA 1
ATOM 794 C C . GLU A 1 99 ? 2.995 18.257 10.299 1.00 91.56 99 GLU A C 1
ATOM 796 O O . GLU A 1 99 ? 3.967 18.866 9.858 1.00 91.56 99 GLU A O 1
ATOM 801 N N . SER A 1 100 ? 2.680 18.271 11.598 1.00 92.31 100 SER A N 1
ATOM 802 C CA . SER A 1 100 ? 3.396 19.086 12.589 1.00 92.31 100 SER A CA 1
ATOM 803 C C . SER A 1 100 ? 4.526 18.347 13.306 1.00 92.31 100 SER A C 1
ATOM 805 O O . SER A 1 100 ? 5.571 18.937 13.576 1.00 92.31 100 SER A O 1
ATOM 807 N N . LYS A 1 101 ? 4.326 17.070 13.658 1.00 92.75 101 LYS A N 1
ATOM 808 C CA . LYS A 1 101 ? 5.265 16.309 14.504 1.00 92.75 101 LYS A CA 1
ATOM 809 C C . LYS A 1 101 ? 6.008 15.208 13.771 1.00 92.75 101 LYS A C 1
ATOM 811 O O . LYS A 1 101 ? 7.018 14.726 14.284 1.00 92.75 101 LYS A O 1
ATOM 816 N N . ARG A 1 102 ? 5.512 14.763 12.615 1.00 90.88 102 ARG A N 1
ATOM 817 C CA . ARG A 1 102 ? 6.150 13.691 11.854 1.00 90.88 102 ARG A CA 1
ATOM 818 C C . ARG A 1 102 ? 7.002 14.299 10.747 1.00 90.88 102 ARG A C 1
ATOM 820 O O . ARG A 1 102 ? 6.583 15.207 10.042 1.00 90.88 102 ARG A O 1
ATOM 827 N N . SER A 1 103 ? 8.215 13.782 10.595 1.00 92.25 103 SER A N 1
ATOM 828 C CA . SER A 1 103 ? 9.034 14.100 9.433 1.00 92.25 103 SER A CA 1
ATOM 829 C C . SER A 1 103 ? 8.411 13.529 8.157 1.00 92.25 103 SER A C 1
ATOM 831 O O . SER A 1 103 ? 7.551 12.643 8.191 1.00 92.25 103 SER A O 1
ATOM 833 N N . GLU A 1 104 ? 8.869 14.037 7.016 1.00 89.69 104 GLU A N 1
ATOM 834 C CA . GLU A 1 104 ? 8.441 13.558 5.706 1.00 89.69 104 GLU A CA 1
ATOM 835 C C . GLU A 1 104 ? 8.612 12.040 5.571 1.00 89.69 104 GLU A C 1
ATOM 837 O O . GLU A 1 104 ? 9.577 11.447 6.062 1.00 89.69 104 GLU A O 1
ATOM 842 N N . SER A 1 105 ? 7.682 11.399 4.860 1.00 91.06 105 SER A N 1
ATOM 843 C CA . SER A 1 105 ? 7.803 9.979 4.547 1.00 91.06 105 SER A CA 1
ATOM 844 C C . SER A 1 105 ? 9.069 9.728 3.730 1.00 91.06 105 SER A C 1
ATOM 846 O O . SER A 1 105 ? 9.371 10.470 2.796 1.00 91.06 105 SER A O 1
ATOM 848 N N . LEU A 1 106 ? 9.776 8.628 4.003 1.00 92.69 106 LEU A N 1
ATOM 849 C CA . LEU A 1 106 ? 10.947 8.208 3.221 1.00 92.69 106 LEU A CA 1
ATOM 850 C C . LEU A 1 106 ? 10.649 8.152 1.712 1.00 92.69 106 LEU A C 1
ATOM 852 O O . LEU A 1 106 ? 11.492 8.505 0.886 1.00 92.69 106 LEU A O 1
ATOM 856 N N . MET A 1 107 ? 9.428 7.744 1.357 1.00 88.81 107 MET A N 1
ATOM 857 C CA . MET A 1 107 ? 8.971 7.724 -0.032 1.00 88.81 107 MET A CA 1
ATOM 858 C C . MET A 1 107 ? 8.883 9.136 -0.618 1.00 88.81 107 MET A C 1
ATOM 860 O O . MET A 1 107 ? 9.328 9.356 -1.743 1.00 88.81 107 MET A O 1
ATOM 864 N N . ASP A 1 108 ? 8.367 10.099 0.145 1.00 91.44 108 ASP A N 1
ATOM 865 C CA . ASP A 1 108 ? 8.237 11.491 -0.293 1.00 91.44 108 ASP A CA 1
ATOM 866 C C . ASP A 1 108 ? 9.611 12.142 -0.447 1.00 91.44 108 ASP A C 1
ATOM 868 O O . ASP A 1 108 ? 9.864 12.798 -1.458 1.00 91.44 108 ASP A O 1
ATOM 872 N N . ILE A 1 109 ? 10.536 11.861 0.476 1.00 95.12 109 ILE A N 1
ATOM 873 C CA . ILE A 1 109 ? 11.941 12.280 0.384 1.00 95.12 109 ILE A CA 1
ATOM 874 C C . ILE A 1 109 ? 12.565 11.747 -0.912 1.00 95.12 109 ILE A C 1
ATOM 876 O O . ILE A 1 109 ? 13.188 12.499 -1.666 1.00 95.12 109 ILE A O 1
ATOM 880 N N . HIS A 1 110 ? 12.368 10.462 -1.219 1.00 94.00 110 HIS A N 1
ATOM 881 C CA . HIS A 1 110 ? 12.884 9.862 -2.448 1.00 94.00 110 HIS A CA 1
ATOM 882 C C . HIS A 1 110 ? 12.252 10.483 -3.703 1.00 94.00 110 HIS A C 1
ATOM 884 O O . HIS A 1 110 ? 12.955 10.786 -4.668 1.00 94.00 110 HIS A O 1
ATOM 890 N N . HIS A 1 111 ? 10.941 10.735 -3.695 1.00 92.44 111 HIS A N 1
ATOM 891 C CA . HIS A 1 111 ? 10.259 11.404 -4.802 1.00 92.44 111 HIS A CA 1
ATOM 892 C C . HIS A 1 111 ? 10.751 12.840 -5.008 1.00 92.44 111 HIS A C 1
ATOM 894 O O . HIS A 1 111 ? 10.975 13.239 -6.151 1.00 92.44 111 HIS A O 1
ATOM 900 N N . LYS A 1 112 ? 10.965 13.606 -3.934 1.00 95.12 112 LYS A N 1
ATOM 901 C CA . LYS A 1 112 ? 11.555 14.951 -4.001 1.00 95.12 112 LYS A CA 1
ATOM 902 C C . LYS A 1 112 ? 12.975 14.909 -4.557 1.00 95.12 112 LYS A C 1
ATOM 904 O O . LYS A 1 112 ? 13.284 15.685 -5.456 1.00 95.12 112 LYS A O 1
ATOM 909 N N . LYS A 1 113 ? 13.799 13.957 -4.107 1.00 96.31 113 LYS A N 1
ATOM 910 C CA . LYS A 1 113 ? 15.171 13.761 -4.599 1.00 96.31 113 LYS A CA 1
ATOM 911 C C . LYS A 1 113 ? 15.221 13.390 -6.083 1.00 96.31 113 LYS A C 1
ATOM 913 O O . LYS A 1 113 ? 16.050 13.918 -6.812 1.00 96.31 113 LYS A O 1
ATOM 918 N N . LEU A 1 114 ? 14.336 12.511 -6.557 1.00 93.12 114 LEU A N 1
ATOM 919 C CA . LEU A 1 114 ? 14.259 12.184 -7.986 1.00 93.12 114 LEU A CA 1
ATOM 920 C C . LEU A 1 114 ? 13.823 13.390 -8.824 1.00 93.12 114 LEU A C 1
ATOM 922 O O . LEU A 1 114 ? 14.371 13.614 -9.899 1.00 93.12 114 LEU A O 1
ATOM 926 N N . LYS A 1 115 ? 12.864 14.183 -8.331 1.00 94.38 115 LYS A N 1
ATOM 927 C CA . LYS A 1 115 ? 12.414 15.408 -9.007 1.00 94.38 115 LYS A CA 1
ATOM 928 C C . LYS A 1 115 ? 13.515 16.466 -9.062 1.00 94.38 115 LYS A C 1
ATOM 930 O O . LYS A 1 115 ? 13.704 17.062 -10.117 1.00 94.38 115 LYS A O 1
ATOM 935 N N . SER A 1 116 ? 14.248 16.679 -7.968 1.00 94.50 116 SER A N 1
ATOM 936 C CA . SER A 1 116 ? 15.356 17.639 -7.942 1.00 94.50 116 SER A CA 1
ATOM 937 C C . SER A 1 116 ? 16.501 17.204 -8.852 1.00 94.50 116 SER A C 1
ATOM 939 O O . SER A 1 116 ? 17.011 18.029 -9.600 1.00 94.50 116 SER A O 1
ATOM 941 N N . LYS A 1 117 ? 16.837 15.908 -8.882 1.00 93.56 117 LYS A N 1
ATOM 942 C CA . LYS A 1 117 ? 17.841 15.363 -9.808 1.00 93.56 117 LYS A CA 1
ATOM 943 C C . LYS A 1 117 ? 17.423 15.491 -11.270 1.00 93.56 117 LYS A C 1
ATOM 945 O O . LYS A 1 117 ? 18.202 15.973 -12.079 1.00 93.56 117 LYS A O 1
ATOM 950 N N . ALA A 1 118 ? 16.171 15.176 -11.594 1.00 90.81 118 ALA A N 1
ATOM 951 C CA . ALA A 1 118 ? 15.649 15.372 -12.944 1.00 90.81 118 ALA A CA 1
ATOM 952 C C . ALA A 1 118 ? 15.623 16.853 -13.364 1.00 90.81 118 ALA A C 1
ATOM 954 O O . ALA A 1 118 ? 15.794 17.157 -14.540 1.00 90.81 118 ALA A O 1
ATOM 955 N N . ALA A 1 119 ? 15.395 17.781 -12.429 1.00 91.69 119 ALA A N 1
ATOM 956 C CA . ALA A 1 119 ? 15.480 19.215 -12.699 1.00 91.69 119 ALA A CA 1
ATOM 957 C C . ALA A 1 119 ? 16.933 19.681 -12.895 1.00 91.69 119 ALA A C 1
ATOM 959 O O . ALA A 1 119 ? 17.197 20.478 -13.787 1.00 91.69 119 ALA A O 1
ATOM 960 N N . GLU A 1 120 ? 17.873 19.158 -12.105 1.00 90.31 120 GLU A N 1
ATOM 961 C CA . GLU A 1 120 ? 19.309 19.429 -12.230 1.00 90.31 120 GLU A CA 1
ATOM 962 C C . GLU A 1 120 ? 19.862 18.941 -13.577 1.00 90.31 120 GLU A C 1
ATOM 964 O O . GLU A 1 120 ? 20.583 19.675 -14.248 1.00 90.31 120 GLU A O 1
ATOM 969 N N . ASP A 1 121 ? 19.477 17.739 -14.012 1.00 85.25 121 ASP A N 1
ATOM 970 C CA . ASP A 1 121 ? 19.956 17.157 -15.269 1.00 85.25 121 ASP A CA 1
ATOM 971 C C . ASP A 1 121 ? 19.347 17.824 -16.510 1.00 85.25 121 ASP A C 1
ATOM 973 O O . ASP A 1 121 ? 20.017 17.911 -17.533 1.00 85.25 121 ASP A O 1
ATOM 977 N N . LYS A 1 122 ? 18.132 18.385 -16.421 1.00 81.44 122 LYS A N 1
ATOM 978 C CA . LYS A 1 122 ? 17.548 19.204 -17.503 1.00 81.44 122 LYS A CA 1
ATOM 979 C C . LYS A 1 122 ? 18.338 20.481 -17.797 1.00 81.44 122 LYS A C 1
ATOM 981 O O . LYS A 1 122 ? 18.243 20.992 -18.906 1.00 81.44 122 LYS A O 1
ATOM 986 N N . ASN A 1 123 ? 19.076 21.008 -16.819 1.00 80.56 123 ASN A N 1
ATOM 987 C CA . ASN A 1 123 ? 19.906 22.200 -17.011 1.00 80.56 123 ASN A CA 1
ATOM 988 C C . ASN A 1 123 ? 21.255 21.883 -17.671 1.00 80.56 123 ASN A C 1
ATOM 990 O O . ASN A 1 123 ? 21.958 22.800 -18.088 1.00 80.56 123 ASN A O 1
ATOM 994 N N . LYS A 1 124 ? 21.640 20.605 -17.754 1.00 80.81 124 LYS A N 1
ATOM 995 C CA . LYS A 1 124 ? 22.858 20.185 -18.446 1.00 80.81 124 LYS A CA 1
ATOM 996 C C . LYS A 1 124 ? 22.538 20.013 -19.934 1.00 80.81 124 LYS A C 1
ATOM 998 O O . LYS A 1 124 ? 21.470 19.490 -20.258 1.00 80.81 124 LYS A O 1
ATOM 1003 N N . PRO A 1 125 ? 23.424 20.442 -20.848 1.00 79.25 125 PRO A N 1
ATOM 1004 C CA . PRO A 1 125 ? 23.223 20.204 -22.270 1.00 79.25 125 PRO A CA 1
ATOM 1005 C C . PRO A 1 125 ? 23.055 18.701 -22.519 1.00 79.25 125 PRO A C 1
ATOM 1007 O O . PRO A 1 125 ? 23.825 17.879 -22.021 1.00 79.25 125 PRO A O 1
ATOM 1010 N N . GLN A 1 126 ? 22.004 18.343 -23.256 1.00 79.50 126 GLN A N 1
ATOM 1011 C CA . GLN A 1 126 ? 21.683 16.960 -23.589 1.00 79.50 126 GLN A CA 1
ATOM 1012 C C . GLN A 1 126 ? 22.671 16.447 -24.646 1.00 79.50 126 GLN A C 1
ATOM 1014 O O . GLN A 1 126 ? 22.396 16.472 -25.845 1.00 79.50 126 GLN A O 1
ATOM 1019 N N . GLU A 1 127 ? 23.845 16.004 -24.209 1.00 83.69 127 GLU A N 1
ATOM 1020 C CA . GLU A 1 127 ? 24.808 15.335 -25.081 1.00 83.69 127 GLU A CA 1
ATOM 1021 C C . GLU A 1 127 ? 24.331 13.919 -25.434 1.00 83.69 127 GLU A C 1
ATOM 1023 O O . GLU A 1 127 ? 23.587 13.277 -24.684 1.00 83.69 127 GLU A O 1
ATOM 1028 N N . ARG A 1 128 ? 24.726 13.425 -26.615 1.00 84.88 128 ARG A N 1
ATOM 1029 C CA . ARG A 1 128 ? 24.363 12.073 -27.053 1.00 84.88 128 ARG A CA 1
ATOM 1030 C C . ARG A 1 128 ? 25.090 11.047 -26.188 1.00 84.88 128 ARG A C 1
ATOM 1032 O O . ARG A 1 128 ? 26.300 10.887 -26.288 1.00 84.88 128 ARG A O 1
ATOM 1039 N N . ILE A 1 129 ? 24.328 10.347 -25.356 1.00 84.81 129 ILE A N 1
ATOM 1040 C CA . ILE A 1 129 ? 24.821 9.260 -24.510 1.00 84.81 129 ILE A CA 1
ATOM 1041 C C . ILE A 1 129 ? 24.947 7.991 -25.376 1.00 84.81 129 ILE A C 1
ATOM 1043 O O . ILE A 1 129 ? 24.045 7.725 -26.176 1.00 84.81 129 ILE A O 1
ATOM 1047 N N . PRO A 1 130 ? 26.039 7.213 -25.257 1.00 90.25 130 PRO A N 1
ATOM 1048 C CA . PRO A 1 130 ? 26.166 5.932 -25.946 1.00 90.25 130 PRO A CA 1
ATOM 1049 C C . PRO A 1 130 ? 25.109 4.928 -25.469 1.00 90.25 130 PRO A C 1
ATOM 1051 O O . PRO A 1 130 ? 24.682 4.963 -24.315 1.00 90.25 130 PRO A O 1
ATOM 1054 N N . PHE A 1 131 ? 24.719 4.020 -26.366 1.00 90.50 131 PHE A N 1
ATOM 1055 C CA . PHE A 1 131 ? 23.731 2.982 -26.084 1.00 90.50 131 PHE A CA 1
ATOM 1056 C C . PHE A 1 131 ? 24.205 2.062 -24.955 1.00 90.50 131 PHE A C 1
ATOM 1058 O O . PHE A 1 131 ? 25.276 1.457 -25.041 1.00 90.50 131 PHE A O 1
ATOM 1065 N N . ASP A 1 132 ? 23.391 1.937 -23.915 1.00 87.25 132 ASP A N 1
ATOM 1066 C CA . ASP A 1 132 ? 23.649 1.087 -22.758 1.00 87.25 132 ASP A CA 1
ATOM 1067 C C . ASP A 1 132 ? 22.582 -0.008 -22.705 1.00 87.25 132 ASP A C 1
ATOM 1069 O O . ASP A 1 132 ? 21.388 0.256 -22.542 1.00 87.25 132 ASP A O 1
ATOM 1073 N N . ARG A 1 133 ? 23.021 -1.265 -22.820 1.00 87.75 133 ARG A N 1
ATOM 1074 C CA . ARG A 1 133 ? 22.150 -2.445 -22.850 1.00 87.75 133 ARG A CA 1
ATOM 1075 C C . ARG A 1 133 ? 21.233 -2.537 -21.626 1.00 87.75 133 ARG A C 1
ATOM 1077 O O . ARG A 1 133 ? 20.091 -2.971 -21.757 1.00 87.75 133 ARG A O 1
ATOM 1084 N N . ASP A 1 134 ? 21.671 -2.112 -20.449 1.00 84.00 134 ASP A N 1
ATOM 1085 C CA . ASP A 1 134 ? 20.832 -2.230 -19.253 1.00 84.00 134 ASP A CA 1
ATOM 1086 C C . ASP A 1 134 ? 19.823 -1.078 -19.139 1.00 84.00 134 ASP A C 1
ATOM 1088 O O . ASP A 1 134 ? 18.736 -1.233 -18.560 1.00 84.00 134 ASP A O 1
ATOM 1092 N N . LYS A 1 135 ? 20.144 0.096 -19.692 1.00 82.31 135 LYS A N 1
ATOM 1093 C CA . LYS A 1 135 ? 19.269 1.284 -19.687 1.00 82.31 135 LYS A CA 1
ATOM 1094 C C . LYS A 1 135 ? 18.263 1.270 -20.824 1.00 82.31 135 LYS A C 1
ATOM 1096 O O . LYS A 1 135 ? 17.069 1.441 -20.570 1.00 82.31 135 LYS A O 1
ATOM 1101 N N . ASP A 1 136 ? 18.729 1.009 -22.033 1.00 84.56 136 ASP A N 1
ATOM 1102 C CA . ASP A 1 136 ? 17.953 1.223 -23.251 1.00 84.56 136 ASP A CA 1
ATOM 1103 C C . ASP A 1 136 ? 17.140 -0.009 -23.633 1.00 84.56 136 ASP A C 1
ATOM 1105 O 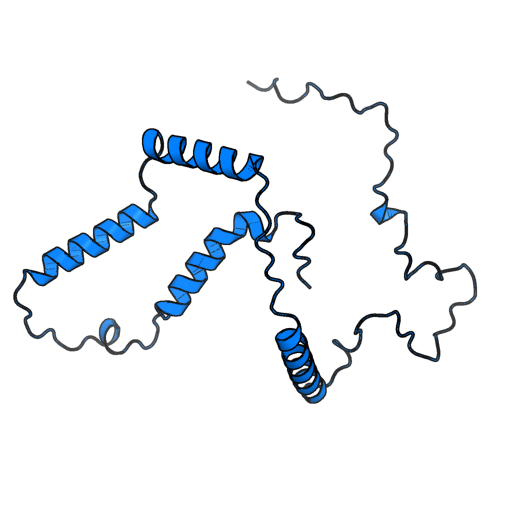O . ASP A 1 136 ? 16.023 0.095 -24.138 1.00 84.56 136 ASP A O 1
ATOM 1109 N N . LEU A 1 137 ? 17.671 -1.192 -23.333 1.00 81.38 137 LEU A N 1
ATOM 1110 C CA . LEU A 1 137 ? 17.132 -2.456 -23.826 1.00 81.38 137 LEU A CA 1
ATOM 1111 C C . LEU A 1 137 ? 16.012 -3.018 -22.928 1.00 81.38 137 LEU A C 1
ATOM 1113 O O . LEU A 1 137 ? 15.352 -3.970 -23.323 1.00 81.38 137 LEU A O 1
ATOM 1117 N N . LYS A 1 138 ? 15.739 -2.408 -21.759 1.00 76.81 138 LYS A N 1
ATOM 1118 C CA . LYS A 1 138 ? 14.597 -2.681 -20.844 1.00 76.81 138 LYS A CA 1
ATOM 1119 C C . LYS A 1 138 ? 14.277 -4.173 -20.583 1.00 76.81 138 LYS A C 1
ATOM 1121 O O . LYS A 1 138 ? 13.174 -4.479 -20.142 1.00 76.81 138 LYS A O 1
ATOM 1126 N N . VAL A 1 139 ? 15.224 -5.092 -20.790 1.00 76.25 139 VAL A N 1
ATOM 1127 C CA . VAL A 1 139 ? 14.953 -6.543 -20.903 1.00 76.25 139 VAL A CA 1
ATOM 1128 C C . VAL A 1 139 ? 14.487 -7.166 -19.577 1.00 76.25 139 VAL A C 1
ATOM 1130 O O . VAL A 1 139 ? 13.744 -8.142 -19.580 1.00 76.25 139 VAL A O 1
ATOM 1133 N N . ASN A 1 140 ? 14.860 -6.577 -18.433 1.00 72.12 140 ASN A N 1
ATOM 1134 C CA . ASN A 1 140 ? 14.640 -7.163 -17.102 1.00 72.12 140 ASN A CA 1
ATOM 1135 C C . ASN A 1 140 ? 14.082 -6.159 -16.076 1.00 72.12 140 ASN A C 1
ATOM 1137 O O . ASN A 1 140 ? 14.221 -6.358 -14.867 1.00 72.12 140 ASN A O 1
ATOM 1141 N N . ARG A 1 141 ? 13.493 -5.040 -16.518 1.00 72.12 141 ARG A N 1
ATOM 1142 C CA . ARG A 1 141 ? 12.931 -4.058 -15.580 1.00 72.12 141 ARG A CA 1
ATOM 1143 C C . ARG A 1 141 ? 11.505 -4.443 -15.216 1.00 72.12 141 ARG A C 1
ATOM 1145 O O . ARG A 1 141 ? 10.681 -4.697 -16.086 1.00 72.12 141 ARG A O 1
ATOM 1152 N N . PHE A 1 142 ? 11.216 -4.424 -13.917 1.00 75.31 142 PHE A N 1
ATOM 1153 C CA . PHE A 1 142 ? 9.842 -4.351 -13.436 1.00 75.31 142 PHE A CA 1
ATOM 1154 C C . PHE A 1 142 ? 9.208 -3.116 -14.080 1.00 75.31 142 PHE A C 1
ATOM 1156 O O . PHE A 1 142 ? 9.740 -2.012 -13.914 1.00 75.31 142 PHE A O 1
ATOM 1163 N N . ASP A 1 143 ? 8.129 -3.306 -14.839 1.00 84.31 143 ASP A N 1
ATOM 1164 C CA . ASP A 1 143 ? 7.433 -2.198 -15.488 1.00 84.31 143 ASP A CA 1
ATOM 1165 C C . ASP A 1 143 ? 7.090 -1.139 -14.429 1.00 84.31 143 ASP A C 1
ATOM 1167 O O . ASP A 1 143 ? 6.683 -1.464 -13.305 1.00 84.31 143 ASP A O 1
ATOM 1171 N N . GLU A 1 144 ? 7.273 0.140 -14.755 1.00 85.75 144 GLU A N 1
ATOM 1172 C CA . GLU A 1 144 ? 6.959 1.224 -13.829 1.00 85.75 144 GLU A CA 1
ATOM 1173 C C . GLU A 1 144 ? 5.501 1.150 -13.372 1.00 85.75 144 GLU A C 1
ATOM 1175 O O . GLU A 1 144 ? 5.202 1.463 -12.214 1.00 85.75 144 GLU A O 1
ATOM 1180 N N . ALA A 1 145 ? 4.600 0.694 -14.249 1.00 88.56 145 ALA A N 1
ATOM 1181 C CA . ALA A 1 145 ? 3.203 0.466 -13.909 1.00 88.56 145 ALA A CA 1
ATOM 1182 C C . ALA A 1 145 ? 3.046 -0.665 -12.882 1.00 88.56 145 ALA A C 1
ATOM 1184 O O . ALA A 1 145 ? 2.392 -0.472 -11.853 1.00 88.5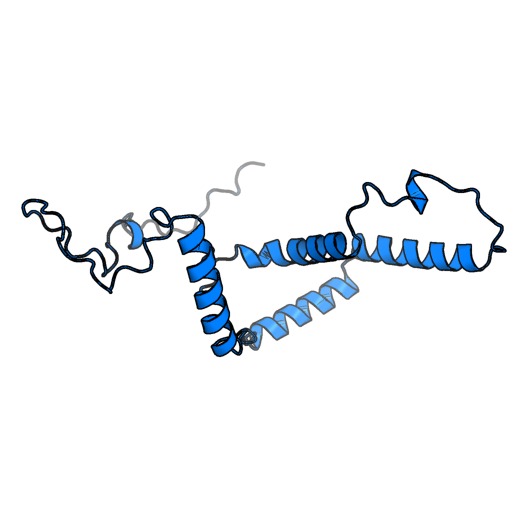6 145 ALA A O 1
ATOM 1185 N N . GLN A 1 146 ? 3.700 -1.811 -13.095 1.00 89.38 146 GLN A N 1
ATOM 1186 C CA . GLN A 1 146 ? 3.686 -2.923 -12.139 1.00 89.38 146 GLN A CA 1
ATOM 1187 C C . GLN A 1 146 ? 4.294 -2.516 -10.792 1.00 89.38 146 GLN A C 1
ATOM 1189 O O . GLN A 1 146 ? 3.745 -2.848 -9.739 1.00 89.38 146 GLN A O 1
ATOM 1194 N N . LYS A 1 147 ? 5.381 -1.736 -10.797 1.00 89.19 147 LYS A N 1
ATOM 1195 C CA . LYS A 1 147 ? 6.025 -1.232 -9.577 1.00 89.19 147 LYS A CA 1
ATOM 1196 C C . LYS A 1 147 ? 5.085 -0.312 -8.800 1.00 89.19 147 LYS A C 1
ATOM 1198 O O . LYS A 1 147 ? 4.930 -0.473 -7.591 1.00 89.19 147 LYS A O 1
ATOM 1203 N N . LYS A 1 148 ? 4.419 0.626 -9.482 1.00 90.25 148 LYS A N 1
ATOM 1204 C CA . LYS A 1 148 ? 3.407 1.511 -8.875 1.00 90.25 148 LYS A CA 1
ATOM 1205 C C . LYS A 1 148 ? 2.230 0.711 -8.315 1.00 90.25 148 LYS A C 1
ATOM 1207 O O . LYS A 1 148 ? 1.788 0.992 -7.203 1.00 90.25 148 LYS A O 1
ATOM 1212 N N . ALA A 1 149 ? 1.762 -0.308 -9.036 1.00 91.31 149 ALA A N 1
ATOM 1213 C CA . ALA A 1 149 ? 0.692 -1.187 -8.574 1.00 91.31 149 ALA A CA 1
ATOM 1214 C C . ALA A 1 149 ? 1.092 -1.969 -7.314 1.00 91.31 149 ALA A C 1
ATOM 1216 O O . ALA A 1 149 ? 0.303 -2.052 -6.375 1.00 91.31 149 ALA A O 1
ATOM 1217 N N . LEU A 1 150 ? 2.320 -2.495 -7.255 1.00 91.25 150 LEU A N 1
ATOM 1218 C CA . LEU A 1 150 ? 2.844 -3.183 -6.074 1.00 91.25 150 LEU A CA 1
ATOM 1219 C C . LEU A 1 150 ? 2.940 -2.243 -4.865 1.00 91.25 150 LEU A C 1
ATOM 1221 O O . LEU A 1 150 ? 2.469 -2.595 -3.788 1.00 91.25 150 LEU A O 1
ATOM 1225 N N . ILE A 1 151 ? 3.475 -1.031 -5.052 1.00 89.06 151 ILE A N 1
ATOM 1226 C CA . ILE A 1 151 ? 3.568 -0.014 -3.989 1.00 89.06 151 ILE A CA 1
ATOM 1227 C C . ILE A 1 151 ? 2.173 0.403 -3.496 1.00 89.06 151 ILE A C 1
ATOM 1229 O O . ILE A 1 151 ? 1.969 0.623 -2.302 1.00 89.06 151 ILE A O 1
ATOM 1233 N N . LYS A 1 152 ? 1.186 0.506 -4.393 1.00 89.75 152 LYS A N 1
ATOM 1234 C CA . LYS A 1 152 ? -0.201 0.791 -4.003 1.00 89.75 152 LYS A CA 1
ATOM 1235 C C . LYS A 1 152 ? -0.778 -0.352 -3.161 1.00 89.75 152 LYS A C 1
ATOM 1237 O O . LYS A 1 152 ? -1.258 -0.104 -2.061 1.00 89.75 152 LYS A O 1
ATOM 1242 N N . LYS A 1 153 ? -0.631 -1.599 -3.618 1.00 89.31 153 LYS A N 1
ATOM 1243 C CA . LYS A 1 153 ? -1.073 -2.795 -2.879 1.00 89.31 153 LYS A CA 1
ATOM 1244 C C . LYS A 1 153 ? -0.404 -2.914 -1.508 1.00 89.31 153 LYS A C 1
ATOM 1246 O O . LYS A 1 153 ? -1.065 -3.292 -0.547 1.00 89.31 153 LYS A O 1
ATOM 1251 N N . SER A 1 154 ? 0.882 -2.568 -1.392 1.00 88.94 154 SER A N 1
ATOM 1252 C CA . SER A 1 154 ? 1.596 -2.632 -0.113 1.00 88.94 154 SER A CA 1
ATOM 1253 C C . SER A 1 154 ? 1.074 -1.621 0.910 1.00 88.94 154 SER A C 1
ATOM 1255 O O . SER A 1 154 ? 1.088 -1.911 2.102 1.00 88.94 154 SER A O 1
ATOM 1257 N N . ARG A 1 155 ? 0.579 -0.452 0.472 1.00 86.19 155 ARG A N 1
ATOM 1258 C CA . ARG A 1 155 ? -0.052 0.538 1.370 1.00 86.19 155 ARG A CA 1
ATOM 1259 C C . ARG A 1 155 ? -1.325 -0.006 2.018 1.00 86.19 155 ARG A C 1
ATOM 1261 O O . ARG A 1 155 ? -1.592 0.279 3.181 1.00 86.19 155 ARG A O 1
ATOM 1268 N N . GLU A 1 156 ? -2.073 -0.812 1.277 1.00 84.19 156 GLU A N 1
ATOM 1269 C CA . GLU A 1 156 ? -3.350 -1.383 1.708 1.00 84.19 156 GLU A CA 1
ATOM 1270 C C . GLU A 1 156 ? -3.178 -2.600 2.636 1.00 84.19 156 GLU A C 1
ATOM 1272 O O . GLU A 1 156 ? -4.150 -3.041 3.235 1.00 84.19 156 GLU A O 1
ATOM 1277 N N . LEU A 1 157 ? -1.970 -3.155 2.816 1.00 84.62 157 LEU A N 1
ATOM 1278 C CA . LEU A 1 157 ? -1.763 -4.352 3.655 1.00 84.62 157 LEU A CA 1
ATOM 1279 C C . LEU A 1 157 ? -2.240 -4.177 5.105 1.00 84.62 157 LEU A C 1
ATOM 1281 O O . LEU A 1 157 ? -2.698 -5.145 5.704 1.00 84.62 157 LEU A O 1
ATOM 1285 N N . ASN A 1 158 ? -2.199 -2.951 5.635 1.00 80.94 158 ASN A N 1
ATOM 1286 C CA . ASN A 1 158 ? -2.693 -2.646 6.981 1.00 80.94 158 ASN A CA 1
ATOM 1287 C C . ASN A 1 158 ? -4.210 -2.845 7.128 1.00 80.94 158 ASN A C 1
ATOM 1289 O O . ASN A 1 158 ? -4.678 -3.187 8.208 1.00 80.94 158 ASN A O 1
ATOM 1293 N N . THR A 1 159 ? -4.987 -2.629 6.065 1.00 81.06 159 THR A N 1
ATOM 1294 C CA . THR A 1 159 ? -6.453 -2.769 6.091 1.00 81.06 159 THR A CA 1
ATOM 1295 C C . THR A 1 159 ? -6.927 -4.066 5.445 1.00 81.06 159 THR A C 1
ATOM 1297 O O . THR A 1 159 ? -7.970 -4.585 5.828 1.00 81.06 159 THR A O 1
ATOM 1300 N N . ARG A 1 160 ? -6.154 -4.633 4.511 1.00 76.81 160 ARG A N 1
ATOM 1301 C CA . ARG A 1 160 ? -6.504 -5.842 3.744 1.00 76.81 160 ARG A CA 1
ATOM 1302 C C . ARG A 1 160 ? -6.777 -7.074 4.602 1.00 76.81 160 ARG A C 1
ATOM 1304 O O . ARG A 1 160 ? -7.648 -7.850 4.238 1.00 76.81 160 ARG A O 1
ATOM 1311 N N . PHE A 1 161 ? -6.042 -7.254 5.697 1.00 79.88 161 PHE A N 1
ATOM 1312 C CA . PHE A 1 161 ? -6.228 -8.379 6.626 1.00 79.88 161 PHE A CA 1
ATOM 1313 C C . PHE A 1 161 ? -6.923 -7.968 7.931 1.00 79.88 161 PHE A C 1
ATOM 1315 O O . PHE A 1 161 ? -7.051 -8.775 8.854 1.00 79.88 161 PHE A O 1
ATOM 1322 N N . SER A 1 162 ? -7.364 -6.711 8.032 1.00 77.38 162 SER A N 1
ATOM 1323 C CA . SER A 1 162 ? -8.208 -6.304 9.150 1.00 77.38 162 SER A CA 1
ATOM 1324 C C . SER A 1 162 ? -9.514 -7.091 9.078 1.00 77.38 162 SER A C 1
ATOM 1326 O O . SER A 1 162 ? -10.044 -7.312 7.989 1.00 77.38 162 SER A O 1
ATOM 1328 N N . HIS A 1 163 ? -10.016 -7.535 10.230 1.00 68.50 163 HIS A N 1
ATOM 1329 C CA . HIS A 1 163 ? -11.218 -8.362 10.352 1.00 68.50 163 HIS A CA 1
ATOM 1330 C C . HIS A 1 163 ? -12.481 -7.512 10.101 1.00 68.50 163 HIS A C 1
ATOM 1332 O O . HIS A 1 163 ? -13.325 -7.327 10.972 1.00 68.50 163 HIS A O 1
ATOM 1338 N N . GLY A 1 164 ? -12.583 -6.920 8.912 1.00 65.38 164 GLY A N 1
ATOM 1339 C CA . GLY A 1 164 ? -13.766 -6.238 8.410 1.00 65.38 164 GLY A CA 1
ATOM 1340 C C . GLY A 1 164 ? -14.634 -7.216 7.625 1.00 65.38 164 GLY A C 1
ATOM 1341 O O . GLY A 1 164 ? -14.136 -8.000 6.821 1.00 65.38 164 GLY A O 1
ATOM 1342 N N . LYS A 1 165 ? -15.951 -7.149 7.835 1.00 61.56 165 LYS A N 1
ATOM 1343 C CA . LYS A 1 165 ? -16.965 -8.073 7.294 1.00 61.56 165 LYS A CA 1
ATOM 1344 C C . LYS A 1 165 ? -17.032 -8.154 5.753 1.00 61.56 165 LYS A C 1
ATOM 1346 O O . LYS A 1 165 ? -17.773 -8.980 5.236 1.00 61.56 165 LYS A O 1
ATOM 1351 N N . GLY A 1 166 ? -16.320 -7.290 5.027 1.00 63.47 166 GLY A N 1
ATOM 1352 C CA . GLY A 1 166 ? -16.453 -7.144 3.573 1.00 63.47 166 GLY A CA 1
ATOM 1353 C C . GLY A 1 166 ? -15.580 -8.073 2.727 1.00 63.47 166 GLY A C 1
ATOM 1354 O O . GLY A 1 166 ? -15.925 -8.335 1.580 1.00 63.47 166 GLY A O 1
ATOM 1355 N N . ASN A 1 167 ? -14.461 -8.580 3.258 1.00 58.91 167 ASN A N 1
ATOM 1356 C CA . ASN A 1 167 ? -13.401 -9.142 2.413 1.00 58.91 167 ASN A CA 1
ATOM 1357 C C . ASN A 1 167 ? -12.951 -10.520 2.925 1.00 58.91 167 ASN A C 1
ATOM 1359 O O . ASN A 1 167 ? -11.816 -10.686 3.369 1.00 58.91 167 ASN A O 1
ATOM 1363 N N . MET A 1 168 ? -13.833 -11.521 2.896 1.00 57.03 168 MET A N 1
ATOM 1364 C CA . MET A 1 168 ? -13.398 -12.911 3.051 1.00 57.03 168 MET A CA 1
ATOM 1365 C C . MET A 1 168 ? -12.627 -13.291 1.779 1.00 57.03 168 MET A C 1
ATOM 1367 O O . MET A 1 168 ? -13.224 -13.466 0.720 1.00 57.03 168 MET A O 1
ATOM 1371 N N . PHE A 1 169 ? -11.296 -13.327 1.848 1.00 57.59 169 PHE A N 1
ATOM 1372 C CA . PHE A 1 169 ? -10.487 -13.870 0.759 1.00 57.59 169 PHE A CA 1
ATOM 1373 C C . PHE A 1 169 ? -10.743 -15.382 0.685 1.00 57.59 169 PHE A C 1
ATOM 1375 O O . PHE A 1 169 ? -10.428 -16.101 1.632 1.00 57.59 169 PHE A O 1
ATOM 1382 N N . LEU A 1 170 ? -11.361 -15.808 -0.421 1.00 40.88 170 LEU A N 1
ATOM 1383 C CA . LEU A 1 170 ? -11.444 -17.191 -0.894 1.00 40.88 170 LEU A CA 1
ATOM 1384 C C . LEU A 1 170 ? -10.141 -17.581 -1.604 1.00 40.88 170 LEU A C 1
ATOM 1386 O O . LEU A 1 170 ? -9.605 -16.713 -2.338 1.00 40.88 170 LEU A O 1
#

pLDDT: mean 77.7, std 13.86, range [40.88, 96.31]

Foldseek 3Di:
DPPDDDDDDDPVPDPPDPDCPVVPDDPVPPPPDPDPDDDDPDDDPVDPDPCPVVDDPVRVVVVVVVVVVVVVVVVPPVPPPPQPPVNVVVVVVVVVCCVPPNDDDPVVVVVVVVVVVVVVVVPDPDDDDDDDCVPPVVPDDDPPVNVVVVVVVVVCPVPQPPPDPPDDDD

Radius of gyration: 28.19 Å; chains: 1; bounding box: 55×66×64 Å